Protein AF-A0A497E7V9-F1 (afdb_monomer)

Radius of gyration: 18.58 Å; Cα contacts (8 Å, |Δi|>4): 55; chains: 1; bounding box: 42×27×55 Å

Solvent-accessible surface area (backbone atoms only — not comparable to full-atom values): 7159 Å² total; per-residue (Å²): 135,92,85,72,75,91,87,64,88,76,83,73,79,86,78,85,87,74,88,86,58,88,76,81,64,74,85,79,56,86,85,72,88,71,80,86,77,73,55,94,87,59,89,81,83,86,87,85,79,71,41,70,71,65,36,97,50,34,65,61,24,38,47,31,43,61,46,11,52,71,41,90,90,49,84,84,39,54,69,66,70,22,68,87,79,86,88,83,88,82,90,80,87,80,81,80,82,128

Sequence (98 aa):
MLSGPFGEIRRFSSFRAHHFSEPFDDSEIISDSRLIGRSVWNTEWLLIIPGGTLLYDPEEGLDAFIEGQEIPGGGGERDGNGVSDIKLFFQTYAYSGN

Structure (mmCIF, N/CA/C/O backbone):
data_AF-A0A497E7V9-F1
#
_entry.id   AF-A0A497E7V9-F1
#
loop_
_atom_site.group_PDB
_atom_site.id
_atom_site.type_symbol
_atom_site.label_atom_id
_atom_site.label_alt_id
_atom_site.label_comp_id
_atom_site.label_asym_id
_atom_site.label_entity_id
_atom_site.label_seq_id
_atom_site.pdbx_PDB_ins_code
_atom_site.Cartn_x
_atom_site.Cartn_y
_atom_site.Cartn_z
_atom_site.occupancy
_atom_site.B_iso_or_equiv
_atom_site.auth_seq_id
_atom_site.auth_comp_id
_atom_site.auth_asym_id
_atom_site.auth_atom_id
_atom_site.pdbx_PDB_model_num
ATOM 1 N N . MET A 1 1 ? 1.649 -11.445 25.897 1.00 33.00 1 MET A N 1
ATOM 2 C CA . MET A 1 1 ? 1.647 -10.269 26.794 1.00 33.00 1 MET A CA 1
ATOM 3 C C . MET A 1 1 ? 1.838 -9.027 25.940 1.00 33.00 1 MET A C 1
ATOM 5 O O . MET A 1 1 ? 2.778 -8.993 25.159 1.00 33.00 1 MET A O 1
ATOM 9 N N . LEU A 1 2 ? 0.909 -8.073 26.011 1.00 42.84 2 LEU A N 1
ATOM 10 C CA . LEU A 1 2 ? 0.928 -6.825 25.244 1.00 42.84 2 LEU A CA 1
ATOM 11 C C . LEU A 1 2 ? 1.607 -5.742 26.088 1.00 42.84 2 LEU A C 1
ATOM 13 O O . LEU A 1 2 ? 0.974 -5.180 26.972 1.00 42.84 2 LEU A O 1
ATOM 17 N N . SER A 1 3 ? 2.891 -5.488 25.839 1.00 50.56 3 SER A N 1
ATOM 18 C CA . SER A 1 3 ? 3.640 -4.388 26.456 1.00 50.56 3 SER A CA 1
ATOM 19 C C . SER A 1 3 ? 3.946 -3.358 25.373 1.00 50.56 3 SER A C 1
ATOM 21 O O . SER A 1 3 ? 4.821 -3.581 24.542 1.00 50.56 3 SER A O 1
ATOM 23 N N . GLY A 1 4 ? 3.160 -2.285 25.322 1.00 57.94 4 GLY A N 1
ATOM 24 C CA . GLY A 1 4 ? 3.356 -1.158 24.411 1.00 57.94 4 GLY A CA 1
ATOM 25 C C . GLY A 1 4 ? 2.466 0.022 24.827 1.00 57.94 4 GLY A C 1
ATOM 26 O O . GLY A 1 4 ? 1.367 -0.236 25.332 1.00 57.94 4 GLY A O 1
ATOM 27 N N . PRO A 1 5 ? 2.909 1.283 24.673 1.00 58.06 5 PRO A N 1
ATOM 28 C CA . PRO A 1 5 ? 2.150 2.466 25.080 1.00 58.06 5 PRO A CA 1
ATOM 29 C C . PRO A 1 5 ? 0.762 2.544 24.425 1.00 58.06 5 PRO A C 1
ATOM 31 O O . PRO A 1 5 ? 0.565 2.155 23.271 1.00 58.06 5 PRO A O 1
ATOM 34 N N . PHE A 1 6 ? -0.225 3.053 25.165 1.00 54.41 6 PHE A N 1
ATOM 35 C CA . PHE A 1 6 ? -1.564 3.312 24.632 1.00 54.41 6 PHE A CA 1
ATOM 36 C C . PHE A 1 6 ? -1.509 4.447 23.595 1.00 54.41 6 PHE A C 1
ATOM 38 O O . PHE A 1 6 ? -1.067 5.545 23.916 1.00 54.41 6 PHE A O 1
ATOM 45 N N . GLY A 1 7 ? -1.989 4.189 22.372 1.00 57.62 7 GLY A N 1
ATOM 46 C CA . GLY A 1 7 ? -2.140 5.203 21.316 1.00 57.62 7 GLY A CA 1
ATOM 47 C C . GLY A 1 7 ? -1.090 5.180 20.201 1.00 57.62 7 GLY A C 1
ATOM 48 O O . GLY A 1 7 ? -1.204 5.960 19.261 1.00 57.62 7 GLY A O 1
ATOM 49 N N . GLU A 1 8 ? -0.100 4.286 20.252 1.00 61.00 8 GLU A N 1
ATOM 50 C CA . GLU A 1 8 ? 0.854 4.142 19.148 1.00 61.00 8 GLU A CA 1
ATOM 51 C C . GLU A 1 8 ? 0.201 3.548 17.895 1.00 61.00 8 GLU A C 1
ATOM 53 O O . GLU A 1 8 ? -0.621 2.626 17.970 1.00 61.00 8 GLU A O 1
ATOM 58 N N . ILE A 1 9 ? 0.619 4.053 16.728 1.00 59.50 9 ILE A N 1
ATOM 59 C CA . ILE A 1 9 ? 0.296 3.450 15.434 1.00 59.50 9 ILE A CA 1
ATOM 60 C C . ILE A 1 9 ? 0.854 2.030 15.445 1.00 59.50 9 ILE A C 1
ATOM 62 O O . ILE A 1 9 ? 2.065 1.809 15.430 1.00 59.50 9 ILE A O 1
ATOM 66 N N . ARG A 1 10 ? -0.041 1.045 15.471 1.00 61.66 10 ARG A N 1
ATOM 67 C CA . ARG A 1 10 ? 0.356 -0.354 15.382 1.00 61.66 10 ARG A CA 1
ATOM 68 C C . ARG A 1 10 ? 0.570 -0.718 13.929 1.00 61.66 10 ARG A C 1
ATOM 70 O O . ARG A 1 10 ? -0.366 -0.719 13.136 1.00 61.66 10 ARG A O 1
ATOM 77 N N . ARG A 1 11 ? 1.809 -1.073 13.597 1.00 61.53 11 ARG A N 1
ATOM 78 C CA . ARG A 1 11 ? 2.110 -1.702 12.317 1.00 61.53 11 ARG A CA 1
ATOM 79 C C . ARG A 1 11 ? 1.499 -3.102 12.310 1.00 61.53 11 ARG A C 1
ATOM 81 O O . ARG A 1 11 ? 1.869 -3.950 13.121 1.00 61.53 11 ARG A O 1
ATOM 88 N N . PHE A 1 12 ? 0.559 -3.331 11.405 1.00 65.31 12 PHE A N 1
ATOM 89 C CA . PHE A 1 12 ? 0.051 -4.666 11.118 1.00 65.31 12 PHE A CA 1
ATOM 90 C C . PHE A 1 12 ? 1.026 -5.403 10.189 1.00 65.31 12 PHE A C 1
ATOM 92 O O . PHE A 1 12 ? 1.857 -4.787 9.517 1.00 65.31 12 PHE A O 1
ATOM 99 N N . SER A 1 13 ? 0.969 -6.735 10.204 1.00 61.62 13 SER A N 1
ATOM 100 C CA . SER A 1 13 ? 1.750 -7.562 9.279 1.00 61.62 13 SER A CA 1
ATOM 101 C C . SER A 1 13 ? 1.371 -7.237 7.839 1.00 61.62 13 SER A C 1
ATOM 103 O O . SER A 1 13 ? 0.226 -6.881 7.572 1.00 61.62 13 SER A O 1
ATOM 105 N N . SER A 1 14 ? 2.321 -7.381 6.918 1.00 67.94 14 SER A N 1
ATOM 106 C CA . SER A 1 14 ? 2.063 -7.211 5.490 1.00 67.94 14 SER A CA 1
ATOM 107 C C . SER A 1 14 ? 0.917 -8.122 5.049 1.00 67.94 14 SER A C 1
ATOM 109 O O . SER A 1 14 ? 0.931 -9.319 5.347 1.00 67.94 14 SER A O 1
ATOM 111 N N . PHE A 1 15 ? -0.054 -7.553 4.340 1.00 71.44 15 PHE A N 1
ATOM 112 C CA . PHE A 1 15 ? -1.084 -8.310 3.640 1.00 71.44 15 PHE A CA 1
ATOM 113 C C . PHE A 1 15 ? -0.514 -8.805 2.311 1.00 71.44 15 PHE A C 1
ATOM 115 O O . PHE A 1 15 ? 0.263 -8.099 1.665 1.00 71.44 15 PHE A O 1
ATOM 122 N N . ARG A 1 16 ? -0.880 -10.021 1.900 1.00 74.25 16 ARG A N 1
ATOM 123 C CA . ARG A 1 16 ? -0.577 -10.493 0.548 1.00 74.25 16 ARG A CA 1
ATOM 124 C C . ARG A 1 16 ? -1.637 -9.944 -0.402 1.00 74.25 16 ARG A C 1
ATOM 126 O O . ARG A 1 16 ? -2.824 -10.085 -0.130 1.00 74.25 16 ARG A O 1
ATOM 133 N N . ALA A 1 17 ? -1.198 -9.320 -1.489 1.00 77.44 17 ALA A N 1
ATOM 134 C CA . ALA A 1 17 ? -2.081 -8.886 -2.562 1.00 77.44 17 ALA A CA 1
ATOM 135 C C . ALA A 1 17 ? -2.341 -10.043 -3.538 1.00 77.44 17 ALA A C 1
ATOM 137 O O . ALA A 1 17 ? -1.438 -10.834 -3.813 1.00 77.44 17 ALA A O 1
ATOM 138 N N . HIS A 1 18 ? -3.567 -10.115 -4.051 1.00 80.31 18 HIS A N 1
ATOM 139 C CA . HIS A 1 18 ? -4.018 -11.079 -5.054 1.00 80.31 18 HIS A CA 1
ATOM 140 C C . HIS A 1 18 ? -4.691 -10.325 -6.204 1.00 80.31 18 HIS A C 1
ATOM 142 O O . HIS A 1 18 ? -5.212 -9.225 -6.004 1.00 80.31 18 HIS A O 1
ATOM 148 N N . HIS A 1 19 ? -4.658 -10.897 -7.408 1.00 81.62 19 HIS A N 1
ATOM 149 C CA . HIS A 1 19 ? -5.384 -10.334 -8.542 1.00 81.62 19 HIS A CA 1
ATOM 150 C C . HIS A 1 19 ? -6.888 -10.501 -8.308 1.00 81.62 19 HIS A C 1
ATOM 152 O O . HIS A 1 19 ? -7.343 -11.590 -7.977 1.00 81.62 19 HIS A O 1
ATOM 158 N N . PHE A 1 20 ? -7.660 -9.428 -8.462 1.00 78.94 20 PHE A N 1
ATOM 159 C CA . PHE A 1 20 ? -9.109 -9.499 -8.308 1.00 78.94 20 PHE A CA 1
ATOM 160 C C . PHE A 1 20 ? -9.752 -9.940 -9.624 1.00 78.94 20 PHE A C 1
ATOM 162 O O . PHE A 1 20 ? -9.587 -9.274 -10.643 1.00 78.94 20 PHE A O 1
ATOM 169 N N . SER A 1 21 ? -10.529 -11.020 -9.582 1.00 80.25 21 SER A N 1
ATOM 170 C CA . SER A 1 21 ? -11.417 -11.430 -10.671 1.00 80.25 21 SER A CA 1
ATOM 171 C C . SER A 1 21 ? -12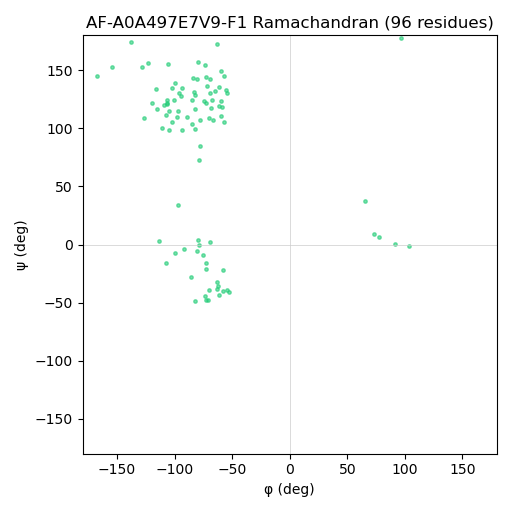.858 -11.540 -10.167 1.00 80.25 21 SER A C 1
ATOM 173 O O . SER A 1 21 ? -13.099 -11.676 -8.966 1.00 80.25 21 SER A O 1
ATOM 175 N N . GLU A 1 22 ? -13.826 -11.419 -11.078 1.00 79.06 22 GLU A N 1
ATOM 176 C CA . GLU A 1 22 ? -15.236 -11.658 -10.766 1.00 79.06 22 GLU A CA 1
ATOM 177 C C . GLU A 1 22 ? -15.669 -13.037 -11.294 1.00 79.06 22 GLU A C 1
ATOM 179 O O . GLU A 1 22 ? -15.387 -13.350 -12.455 1.00 79.06 22 GLU A O 1
ATOM 184 N N . PRO A 1 23 ? -16.391 -13.851 -10.499 1.00 80.69 23 PRO A N 1
ATOM 185 C CA . PRO A 1 23 ? -16.829 -13.601 -9.124 1.00 80.69 23 PRO A CA 1
ATOM 186 C C . PRO A 1 23 ? -15.679 -13.702 -8.113 1.00 80.69 23 PRO A C 1
ATOM 188 O O . PRO A 1 23 ? -14.699 -14.400 -8.335 1.00 80.69 23 PRO A O 1
ATOM 191 N N . PHE A 1 24 ? -15.833 -13.013 -6.986 1.00 78.12 24 PHE A N 1
ATOM 192 C CA . PHE A 1 24 ? -14.868 -13.051 -5.892 1.00 78.12 24 PHE A CA 1
ATOM 193 C C . PHE A 1 24 ? -14.695 -14.474 -5.342 1.00 78.12 24 PHE A C 1
ATOM 195 O O . PHE A 1 24 ? -15.674 -15.081 -4.902 1.00 78.12 24 PHE A O 1
ATOM 202 N N . ASP A 1 25 ? -13.456 -14.965 -5.341 1.00 80.12 25 ASP A N 1
ATOM 203 C CA . ASP A 1 25 ? -13.069 -16.244 -4.750 1.00 80.12 25 ASP A CA 1
ATOM 204 C C . ASP A 1 25 ? -12.492 -16.013 -3.345 1.00 80.12 25 ASP A C 1
ATOM 206 O O . ASP A 1 25 ? -11.412 -15.446 -3.168 1.00 80.12 25 ASP A O 1
ATOM 210 N N . ASP A 1 26 ? -13.236 -16.430 -2.322 1.00 75.38 26 ASP A N 1
ATOM 211 C CA . ASP A 1 26 ? -12.831 -16.299 -0.924 1.00 75.38 26 ASP A CA 1
ATOM 212 C C . ASP A 1 26 ? -11.708 -17.274 -0.532 1.00 75.38 26 ASP A C 1
ATOM 214 O O . ASP A 1 26 ? -11.027 -17.049 0.472 1.00 75.38 26 ASP A O 1
ATOM 218 N N . SER A 1 27 ? -11.459 -18.313 -1.336 1.00 77.19 27 SER A N 1
ATOM 219 C CA . SER A 1 27 ? -10.373 -19.273 -1.115 1.00 77.19 27 SER A CA 1
ATOM 220 C C . SER A 1 27 ? -8.986 -18.700 -1.420 1.00 77.19 27 SER A C 1
ATOM 222 O O . SER A 1 27 ? -7.986 -19.186 -0.885 1.00 77.19 27 SER A O 1
ATOM 224 N N . GLU A 1 28 ? -8.910 -17.632 -2.219 1.00 72.06 28 GLU A N 1
ATOM 225 C CA . GLU A 1 28 ? -7.657 -16.941 -2.537 1.00 72.06 28 GLU A CA 1
ATOM 226 C C . GLU A 1 28 ? -7.215 -15.969 -1.432 1.00 72.06 28 GLU A C 1
ATOM 228 O O . GLU A 1 28 ? -6.116 -15.414 -1.489 1.00 72.06 28 GLU A O 1
ATOM 233 N N . ILE A 1 29 ? -8.038 -15.768 -0.398 1.00 71.62 29 ILE A N 1
ATOM 234 C CA . ILE A 1 29 ? -7.769 -14.801 0.665 1.00 71.62 29 ILE A CA 1
ATOM 235 C C . ILE A 1 29 ? -7.062 -15.436 1.849 1.00 71.62 29 ILE A C 1
ATOM 237 O O . ILE A 1 29 ? -7.460 -16.456 2.408 1.00 71.62 29 ILE A O 1
ATOM 241 N N . ILE A 1 30 ? -6.036 -14.734 2.321 1.00 65.88 30 ILE A N 1
ATOM 242 C CA . ILE A 1 30 ? -5.404 -15.027 3.600 1.00 65.88 30 ILE A CA 1
ATOM 243 C C . ILE A 1 30 ? -6.193 -14.321 4.703 1.00 65.88 30 ILE A C 1
ATOM 245 O O . ILE A 1 30 ? -6.067 -13.112 4.903 1.00 65.88 30 ILE A O 1
ATOM 249 N N . SER A 1 31 ? -6.996 -15.084 5.444 1.00 63.81 31 SER A N 1
ATOM 250 C CA . SER A 1 31 ? -7.647 -14.591 6.655 1.00 63.81 31 SER A CA 1
ATOM 251 C C . SER A 1 31 ? -6.620 -14.451 7.781 1.00 63.81 31 SER A C 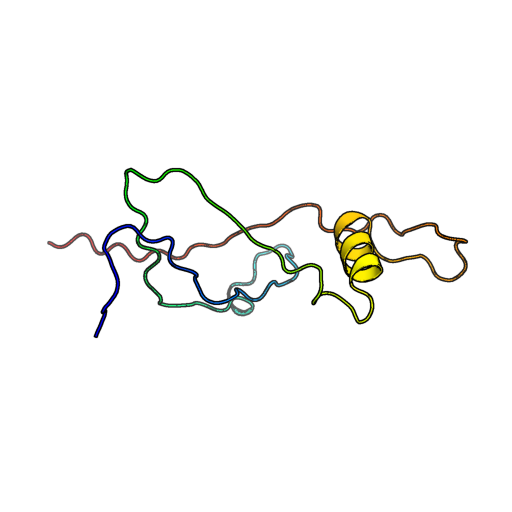1
ATOM 253 O O . SER A 1 31 ? -5.993 -15.436 8.177 1.00 63.81 31 SER A O 1
ATOM 255 N N . ASP A 1 32 ? -6.475 -13.250 8.336 1.00 61.72 32 ASP A N 1
ATOM 256 C CA . ASP A 1 32 ? -5.716 -13.028 9.566 1.00 61.72 32 ASP A CA 1
ATOM 257 C C . ASP A 1 32 ? -6.699 -12.744 10.712 1.00 61.72 32 ASP A C 1
ATOM 259 O O . ASP A 1 32 ? -7.533 -11.844 10.628 1.00 61.72 32 ASP A O 1
ATOM 263 N N . SER A 1 33 ? -6.624 -13.528 11.792 1.00 55.12 33 SER A N 1
ATOM 264 C CA . SER A 1 33 ? -7.476 -13.366 12.979 1.00 55.12 33 SER A CA 1
ATOM 265 C C . SER A 1 33 ? -6.990 -12.254 13.912 1.00 55.12 33 SER A C 1
ATOM 267 O O . SER A 1 33 ? -7.518 -12.085 15.015 1.00 55.12 33 SER A O 1
ATOM 269 N N . ARG A 1 34 ? -5.934 -11.524 13.532 1.00 58.50 34 ARG A N 1
ATOM 270 C CA . ARG A 1 34 ? -5.464 -10.361 14.281 1.00 58.50 34 ARG A CA 1
ATOM 271 C C . ARG A 1 34 ? -6.566 -9.313 14.311 1.00 58.50 34 ARG A C 1
ATOM 273 O O . ARG A 1 34 ? -7.020 -8.814 13.289 1.00 58.50 34 ARG A O 1
ATOM 280 N N . LEU A 1 35 ? -6.986 -8.995 15.530 1.00 51.12 35 LEU A N 1
ATOM 281 C CA . LEU A 1 35 ? -8.075 -8.077 15.813 1.00 51.12 35 LEU A CA 1
ATOM 282 C C . LEU A 1 35 ? -7.784 -6.707 15.177 1.00 51.12 35 LEU A C 1
ATOM 284 O O . LEU A 1 35 ? -6.960 -5.943 15.685 1.00 51.12 35 LEU A O 1
ATOM 288 N N . ILE A 1 36 ? -8.473 -6.382 14.082 1.00 56.59 36 ILE A N 1
ATOM 289 C CA . ILE A 1 36 ? -8.527 -5.020 13.541 1.00 56.59 36 ILE A CA 1
ATOM 290 C C . ILE A 1 36 ? -9.526 -4.244 14.407 1.00 56.59 36 ILE A C 1
ATOM 292 O O . ILE A 1 36 ? -10.672 -4.000 14.042 1.00 56.59 36 ILE A O 1
ATOM 296 N N . GLY A 1 37 ? -9.108 -3.928 15.633 1.00 50.59 37 GLY A N 1
ATOM 297 C CA . GLY A 1 37 ? -9.850 -3.050 16.527 1.00 50.59 37 GLY A CA 1
ATOM 298 C C . GLY A 1 37 ? -9.551 -1.604 16.165 1.00 50.59 37 GLY A C 1
ATOM 299 O O . GLY A 1 37 ? -8.510 -1.080 16.554 1.00 50.59 37 GLY A O 1
ATOM 300 N N . ARG A 1 38 ? -10.442 -0.952 15.414 1.00 57.22 38 ARG A N 1
ATOM 301 C CA . ARG A 1 38 ? -10.357 0.496 15.190 1.00 57.22 38 ARG A CA 1
ATOM 302 C C . ARG A 1 38 ? -10.996 1.232 16.367 1.00 57.22 38 ARG A C 1
ATOM 304 O O . ARG A 1 38 ? -12.108 0.900 16.774 1.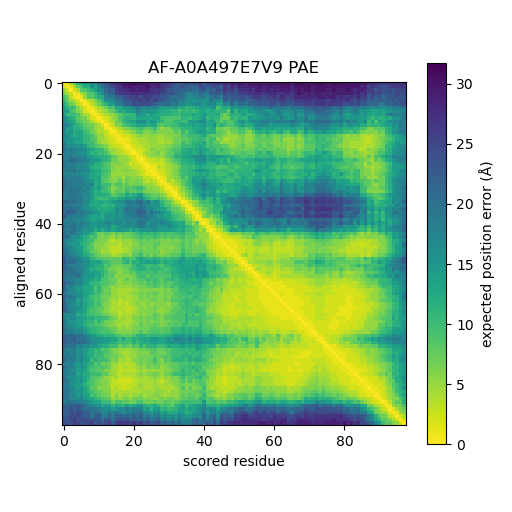00 57.22 38 ARG A O 1
ATOM 311 N N . SER A 1 39 ? -10.307 2.230 16.915 1.00 54.62 39 SER A N 1
ATOM 312 C CA . SER A 1 39 ? -10.961 3.188 17.810 1.00 54.62 39 SER A CA 1
ATOM 313 C C . SER A 1 39 ? -12.063 3.903 17.028 1.00 54.62 39 SER A C 1
ATOM 315 O O . SER A 1 39 ? -11.821 4.327 15.901 1.00 54.62 39 SER A O 1
ATOM 317 N N . VAL A 1 40 ? -13.252 4.076 17.613 1.00 59.34 40 VAL A N 1
ATOM 318 C CA . VAL A 1 40 ? -14.351 4.848 16.993 1.00 59.34 40 VAL A CA 1
ATOM 319 C C . VAL A 1 40 ? -13.922 6.294 16.696 1.00 59.34 40 VAL A C 1
ATOM 321 O O . VAL A 1 40 ? -14.492 6.941 15.825 1.00 59.34 40 VAL A O 1
ATOM 324 N N . TRP A 1 41 ? -12.892 6.790 17.387 1.00 56.44 41 TRP A N 1
ATOM 325 C CA . TRP A 1 41 ? -12.342 8.135 17.216 1.00 56.44 41 TRP A CA 1
ATOM 326 C C . TRP A 1 41 ? -11.189 8.258 16.213 1.00 56.44 41 TRP A C 1
ATOM 328 O O . TRP A 1 41 ? -10.744 9.375 15.980 1.00 56.44 41 TRP A O 1
ATOM 338 N N . ASN A 1 42 ? -10.700 7.166 15.613 1.00 57.41 42 ASN A N 1
ATOM 339 C CA . ASN A 1 42 ? -9.717 7.252 14.529 1.00 57.41 42 ASN A CA 1
ATOM 340 C C . ASN A 1 42 ? -10.383 6.892 13.193 1.00 57.41 42 ASN A C 1
ATOM 342 O O . ASN A 1 42 ? -10.788 5.747 12.984 1.00 57.41 42 ASN A O 1
ATOM 346 N N . THR A 1 43 ? -10.527 7.888 12.319 1.00 64.62 43 THR A N 1
ATOM 347 C CA . THR A 1 43 ? -11.221 7.780 11.027 1.00 64.62 43 THR A CA 1
ATOM 348 C C . THR A 1 43 ? -10.281 7.603 9.839 1.00 64.62 43 THR A C 1
ATOM 350 O O . THR A 1 43 ? -10.759 7.385 8.728 1.00 64.62 43 THR A O 1
ATOM 353 N N . GLU A 1 44 ? -8.968 7.702 10.041 1.00 69.69 44 GLU A N 1
ATOM 354 C CA . GLU A 1 44 ? -7.992 7.708 8.953 1.00 69.69 44 GLU A CA 1
ATOM 355 C C . GLU A 1 44 ? -7.348 6.332 8.772 1.00 69.69 44 GLU A C 1
ATOM 357 O O . GLU A 1 44 ? -7.014 5.635 9.733 1.00 69.69 44 GLU A O 1
ATOM 362 N N . TRP A 1 45 ? -7.173 5.942 7.510 1.00 71.31 45 TRP A N 1
ATOM 363 C CA . TRP A 1 45 ? -6.488 4.718 7.113 1.00 71.31 45 TRP A CA 1
ATOM 364 C C . TRP A 1 45 ? -5.237 5.095 6.326 1.00 71.31 45 TRP A C 1
ATOM 366 O O . TRP A 1 45 ? -5.299 5.916 5.415 1.00 71.31 45 TRP A O 1
ATOM 376 N N . LEU A 1 46 ? -4.113 4.464 6.661 1.00 76.81 46 LEU A N 1
ATOM 377 C CA . LEU A 1 46 ? -2.869 4.562 5.905 1.00 76.81 46 LEU A CA 1
ATOM 378 C C . LEU A 1 46 ? -2.535 3.182 5.336 1.00 76.81 46 LEU A C 1
ATOM 380 O O . LEU A 1 46 ? -2.280 2.244 6.093 1.00 76.81 46 LEU A O 1
ATOM 384 N N . LEU A 1 47 ? -2.513 3.073 4.009 1.00 80.31 47 LEU A N 1
ATOM 385 C CA . LEU A 1 47 ? -2.002 1.908 3.295 1.00 80.31 47 LEU A CA 1
ATOM 386 C C . LEU A 1 47 ? -0.588 2.220 2.799 1.00 80.31 47 LEU A C 1
ATOM 388 O O . LEU A 1 47 ? -0.380 3.202 2.095 1.00 80.31 47 LEU A O 1
ATOM 392 N N . ILE A 1 48 ? 0.381 1.381 3.163 1.00 82.31 48 ILE A N 1
ATOM 393 C CA . ILE A 1 48 ? 1.771 1.510 2.714 1.00 82.31 48 ILE A CA 1
ATOM 394 C C . ILE A 1 48 ? 2.060 0.381 1.730 1.00 82.31 48 ILE A C 1
ATOM 396 O O . ILE A 1 48 ? 1.998 -0.790 2.107 1.00 82.31 48 ILE A O 1
ATOM 400 N N . ILE A 1 49 ? 2.421 0.738 0.498 1.00 82.44 49 ILE A N 1
ATOM 401 C CA . ILE A 1 49 ? 2.850 -0.202 -0.540 1.00 82.44 49 ILE A CA 1
ATOM 402 C C . ILE A 1 49 ? 4.373 -0.085 -0.677 1.00 82.44 49 ILE A C 1
ATOM 404 O O . ILE A 1 49 ? 4.872 0.985 -1.029 1.00 82.44 49 ILE A O 1
ATOM 408 N N . PRO A 1 50 ? 5.144 -1.138 -0.358 1.00 80.69 50 PRO A N 1
ATOM 409 C CA . PRO A 1 50 ? 6.599 -1.087 -0.431 1.00 80.69 50 PRO A CA 1
ATOM 410 C C . PRO A 1 50 ? 7.083 -1.216 -1.886 1.00 80.69 50 PRO A C 1
ATOM 412 O O . PRO A 1 50 ? 7.453 -2.306 -2.325 1.00 80.69 50 PRO A O 1
ATOM 415 N N . GLY A 1 51 ? 7.117 -0.092 -2.612 1.00 75.62 51 GLY A N 1
ATOM 416 C CA . GLY A 1 51 ? 7.527 -0.031 -4.025 1.00 75.62 51 GLY A CA 1
ATOM 417 C C . GLY A 1 51 ? 8.888 -0.676 -4.307 1.00 75.62 51 GLY A C 1
ATOM 418 O O . GLY A 1 51 ? 9.024 -1.472 -5.228 1.00 75.62 51 GLY A O 1
ATOM 419 N N . GLY A 1 52 ? 9.866 -0.473 -3.418 1.00 76.00 52 GLY A N 1
ATOM 420 C CA . GLY A 1 52 ? 11.213 -1.039 -3.570 1.00 76.00 52 GLY A CA 1
ATOM 421 C C . GLY A 1 52 ? 11.335 -2.557 -3.422 1.00 76.00 52 GLY A C 1
ATOM 422 O O . GLY A 1 52 ? 12.444 -3.076 -3.466 1.00 76.00 52 GLY A O 1
ATOM 423 N N . THR A 1 53 ? 10.226 -3.272 -3.215 1.00 77.44 53 THR A N 1
ATOM 424 C CA . THR A 1 53 ? 10.199 -4.745 -3.200 1.00 77.44 53 THR A CA 1
ATOM 425 C C . THR A 1 53 ? 9.409 -5.348 -4.359 1.00 77.44 53 THR A C 1
ATOM 427 O O . THR A 1 53 ? 9.249 -6.565 -4.401 1.00 77.44 53 THR A O 1
ATOM 430 N N . LEU A 1 54 ? 8.899 -4.520 -5.277 1.00 80.94 54 LEU A N 1
ATOM 431 C CA . LEU A 1 54 ? 8.048 -4.977 -6.375 1.00 80.94 54 LEU A CA 1
ATOM 432 C C . LEU A 1 54 ? 8.842 -5.725 -7.454 1.00 80.94 54 LEU A C 1
ATOM 434 O O . LEU A 1 54 ? 8.411 -6.793 -7.880 1.00 80.94 54 LEU A O 1
ATOM 438 N N . LEU A 1 55 ? 10.010 -5.205 -7.850 1.00 82.00 55 LEU A N 1
ATOM 439 C CA . LEU A 1 55 ? 10.924 -5.811 -8.827 1.00 82.00 55 LEU A CA 1
ATOM 440 C C . LEU A 1 55 ? 12.388 -5.681 -8.376 1.00 82.00 55 LEU A C 1
ATOM 442 O O . LEU A 1 55 ? 12.687 -5.063 -7.355 1.00 82.00 55 LEU A O 1
ATOM 446 N N . TYR A 1 56 ? 13.305 -6.298 -9.136 1.00 85.06 56 TYR A N 1
ATOM 447 C CA . TYR A 1 56 ? 14.753 -6.164 -8.919 1.00 85.06 56 TYR A CA 1
ATOM 448 C C . TYR A 1 56 ? 15.210 -4.700 -8.988 1.00 85.06 56 TYR A C 1
ATOM 450 O O . TYR A 1 56 ? 16.044 -4.290 -8.184 1.00 85.06 56 TYR A O 1
ATOM 458 N N . ASP A 1 57 ? 14.644 -3.934 -9.924 1.00 87.69 57 ASP A N 1
ATOM 459 C CA . ASP A 1 57 ? 14.775 -2.482 -9.978 1.00 87.69 57 ASP A CA 1
ATOM 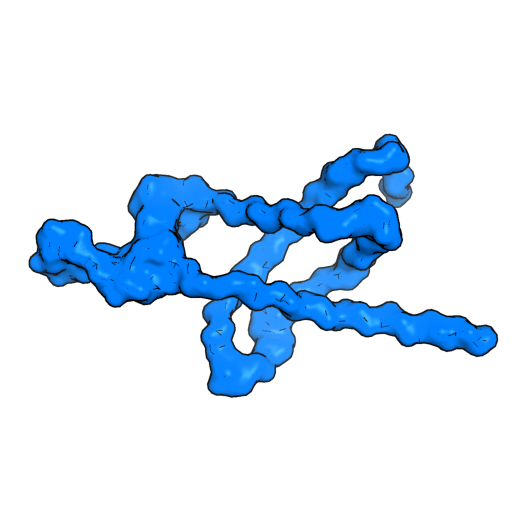460 C C . ASP A 1 57 ? 13.538 -1.841 -9.316 1.00 87.69 57 ASP A C 1
ATOM 462 O O . ASP A 1 57 ? 12.420 -2.024 -9.809 1.00 87.69 57 ASP A O 1
ATOM 466 N N . PRO A 1 58 ? 13.709 -1.137 -8.183 1.00 87.06 58 PRO A N 1
ATOM 467 C CA . PRO A 1 58 ? 12.641 -0.419 -7.495 1.00 87.06 58 PRO A CA 1
ATOM 468 C C . PRO A 1 58 ? 11.874 0.584 -8.354 1.00 87.06 58 PRO A C 1
ATOM 470 O O . PRO A 1 58 ? 10.663 0.699 -8.175 1.00 87.06 58 PRO A O 1
ATOM 473 N N . GLU A 1 59 ? 12.565 1.313 -9.233 1.00 88.94 59 GLU A N 1
ATOM 474 C CA . GLU A 1 59 ? 11.948 2.366 -10.047 1.00 88.94 59 GLU A CA 1
ATOM 475 C C . GLU A 1 59 ? 11.073 1.723 -11.124 1.00 88.94 59 GLU A C 1
ATOM 477 O O . GLU A 1 59 ? 9.885 2.015 -11.204 1.00 88.94 59 GLU A O 1
ATOM 482 N N . GLU A 1 60 ? 11.597 0.721 -11.839 1.00 90.31 60 GLU A N 1
ATOM 483 C CA . GLU A 1 60 ? 10.796 -0.040 -12.807 1.00 90.31 60 GLU A CA 1
ATOM 484 C C . GLU A 1 60 ? 9.640 -0.789 -12.130 1.00 90.31 60 GLU A C 1
ATOM 486 O O . GLU A 1 60 ? 8.552 -0.894 -12.683 1.00 90.31 60 GLU A O 1
ATOM 491 N N . GLY A 1 61 ? 9.837 -1.299 -10.911 1.00 88.88 61 GLY A N 1
ATOM 492 C CA . GLY A 1 61 ? 8.767 -1.933 -10.141 1.00 88.88 61 GLY A CA 1
ATOM 493 C C . GLY A 1 61 ? 7.633 -0.974 -9.793 1.00 88.88 61 GLY A C 1
ATOM 494 O O . GLY A 1 61 ? 6.467 -1.371 -9.823 1.00 88.88 61 GLY A O 1
ATOM 495 N N . LEU A 1 62 ? 7.968 0.275 -9.468 1.00 90.94 62 LEU A N 1
ATOM 496 C CA . LEU A 1 62 ? 6.990 1.318 -9.192 1.00 90.94 62 LEU A CA 1
ATOM 497 C C . LEU A 1 62 ? 6.275 1.762 -10.470 1.00 90.94 62 LEU A C 1
ATOM 499 O O . LEU A 1 62 ? 5.045 1.807 -10.480 1.00 90.94 62 LEU A O 1
ATOM 503 N N . ASP A 1 63 ? 7.020 2.023 -11.541 1.00 91.56 63 ASP A N 1
ATOM 504 C CA . ASP A 1 63 ? 6.448 2.413 -12.828 1.00 91.56 63 ASP A CA 1
ATOM 505 C C . ASP A 1 63 ? 5.541 1.310 -13.377 1.00 91.56 63 ASP A C 1
ATOM 507 O O . ASP A 1 63 ? 4.408 1.573 -13.768 1.00 91.56 63 ASP A O 1
ATOM 511 N N . ALA A 1 64 ? 5.968 0.047 -13.303 1.00 90.81 64 ALA A N 1
ATOM 512 C CA . ALA A 1 64 ? 5.152 -1.085 -13.720 1.00 90.81 64 ALA A CA 1
ATOM 513 C C . ALA A 1 64 ? 3.879 -1.249 -12.879 1.00 90.81 64 ALA A C 1
ATOM 515 O O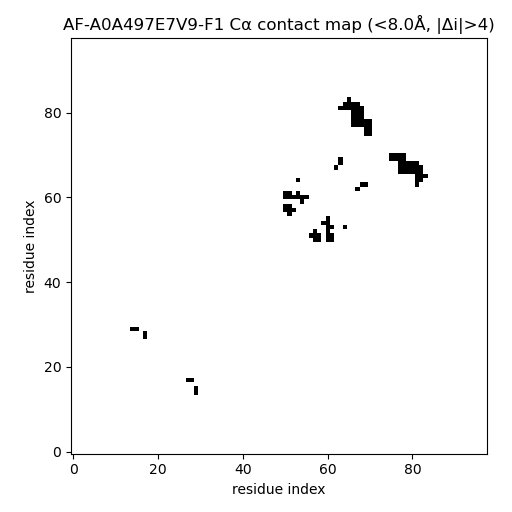 . ALA A 1 64 ? 2.846 -1.688 -13.387 1.00 90.81 64 ALA A O 1
ATOM 516 N N . PHE A 1 65 ? 3.932 -0.894 -11.594 1.00 90.38 65 PHE A N 1
ATOM 517 C CA . PHE A 1 65 ? 2.757 -0.905 -10.729 1.00 90.38 65 PHE A CA 1
ATOM 518 C C . PHE A 1 65 ? 1.764 0.205 -11.084 1.00 90.38 65 PHE A C 1
ATOM 520 O O . PHE A 1 65 ? 0.560 -0.039 -11.037 1.00 90.38 65 PHE A O 1
ATOM 527 N N . ILE A 1 66 ? 2.241 1.402 -11.431 1.00 91.50 66 ILE A N 1
ATOM 528 C CA . ILE A 1 66 ? 1.393 2.566 -11.732 1.00 91.50 66 ILE A CA 1
ATOM 529 C C . ILE A 1 66 ? 0.875 2.524 -13.174 1.00 91.50 66 ILE A C 1
ATOM 531 O O . ILE A 1 66 ? -0.316 2.713 -13.411 1.00 91.50 66 ILE A O 1
ATOM 535 N N . GLU A 1 67 ? 1.764 2.285 -14.133 1.00 93.69 67 GLU A N 1
ATOM 536 C CA . GLU A 1 67 ? 1.529 2.481 -15.568 1.00 93.69 67 GLU A CA 1
ATOM 537 C C . GLU A 1 67 ? 1.388 1.164 -16.344 1.00 93.69 67 GLU A C 1
ATOM 539 O O . GLU A 1 67 ? 0.876 1.163 -17.463 1.00 93.69 67 GLU A O 1
ATOM 544 N N . GLY A 1 68 ? 1.795 0.039 -15.752 1.00 92.12 68 GLY A N 1
ATOM 545 C CA . GLY A 1 68 ? 1.791 -1.270 -16.401 1.00 92.12 68 GLY A CA 1
ATOM 546 C C . GLY A 1 68 ? 3.148 -1.667 -16.994 1.00 92.12 68 GLY A C 1
ATOM 547 O O . GLY A 1 68 ? 4.143 -0.944 -16.910 1.00 92.12 68 GLY A O 1
ATOM 548 N N . GLN A 1 69 ? 3.215 -2.868 -17.563 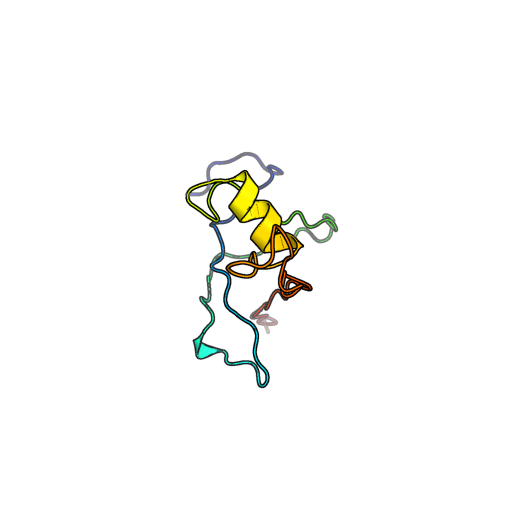1.00 91.88 69 GLN A N 1
ATOM 549 C CA . GLN A 1 69 ? 4.476 -3.450 -18.035 1.00 91.88 69 GLN A CA 1
ATOM 550 C C . GLN A 1 69 ? 4.969 -2.749 -19.308 1.00 91.88 69 GLN A C 1
ATOM 552 O O . GLN A 1 69 ? 4.171 -2.381 -20.173 1.00 91.88 69 GLN A O 1
ATOM 557 N N . GLU A 1 70 ? 6.289 -2.598 -19.453 1.00 92.94 70 GLU A N 1
ATOM 558 C CA . GLU A 1 70 ? 6.880 -2.122 -20.708 1.00 92.94 70 GLU A CA 1
ATOM 559 C C . GLU A 1 70 ? 6.631 -3.138 -21.835 1.00 92.94 70 GLU A C 1
ATOM 561 O O . GLU A 1 70 ? 6.861 -4.343 -21.684 1.00 92.94 70 GLU A O 1
ATOM 566 N N . ILE A 1 71 ? 6.162 -2.655 -22.987 1.00 93.88 71 ILE A N 1
ATOM 567 C CA . ILE A 1 71 ? 5.896 -3.491 -24.156 1.00 93.88 71 ILE A CA 1
ATOM 568 C C . ILE A 1 71 ? 7.241 -3.884 -24.789 1.00 93.88 71 ILE A C 1
ATOM 570 O O . ILE A 1 71 ? 8.004 -3.006 -25.206 1.00 93.88 71 ILE A O 1
ATOM 574 N N . PRO A 1 72 ? 7.550 -5.186 -24.950 1.00 92.44 72 PRO A N 1
ATOM 575 C CA . PRO A 1 72 ? 8.807 -5.611 -25.557 1.00 92.44 72 PRO A CA 1
ATOM 576 C C . PRO A 1 72 ? 8.973 -5.059 -26.979 1.00 92.44 72 PRO A C 1
ATOM 578 O O . PRO A 1 72 ? 8.192 -5.369 -27.877 1.00 92.44 72 PRO A O 1
ATOM 581 N N . GLY A 1 73 ? 10.014 -4.250 -27.194 1.00 91.00 73 GLY A N 1
ATOM 582 C CA . GLY A 1 73 ? 10.266 -3.592 -28.482 1.00 91.00 73 GLY A CA 1
ATOM 583 C C . GLY A 1 73 ? 9.390 -2.362 -28.763 1.00 91.00 73 GLY A C 1
ATOM 584 O O . GLY A 1 73 ? 9.480 -1.814 -29.859 1.00 91.00 73 GLY A O 1
ATOM 585 N N . GLY A 1 74 ? 8.591 -1.909 -27.789 1.00 86.12 74 GLY A N 1
ATOM 586 C CA . GLY A 1 74 ? 7.724 -0.727 -27.870 1.00 86.12 74 GLY A CA 1
ATOM 587 C C . GLY A 1 74 ? 8.444 0.613 -27.683 1.00 86.12 74 GLY A C 1
ATOM 588 O O . GLY A 1 74 ? 7.814 1.660 -27.747 1.00 86.12 74 GLY A O 1
ATOM 589 N N . GLY A 1 75 ? 9.762 0.610 -27.457 1.00 88.88 75 GLY A N 1
ATOM 590 C CA . GLY A 1 75 ? 10.556 1.838 -27.342 1.00 88.88 75 GLY A CA 1
ATOM 591 C C . GLY A 1 75 ? 10.199 2.698 -26.124 1.00 88.88 75 GLY A C 1
ATOM 592 O O . GLY A 1 75 ? 10.203 3.922 -26.241 1.00 88.88 75 GLY A O 1
ATOM 593 N N . GLY A 1 76 ? 9.884 2.069 -24.987 1.00 87.69 76 GLY A N 1
ATOM 594 C CA . GLY A 1 76 ? 9.446 2.742 -23.761 1.00 87.69 76 GLY A CA 1
ATOM 595 C C . GLY A 1 76 ? 7.930 2.907 -23.626 1.00 87.69 76 GLY A C 1
ATOM 596 O O . GLY A 1 76 ? 7.471 3.478 -22.641 1.00 87.69 76 GLY A O 1
ATOM 597 N N . GLU A 1 77 ? 7.137 2.429 -24.590 1.00 94.06 77 GLU A N 1
ATOM 598 C CA . GLU A 1 77 ? 5.6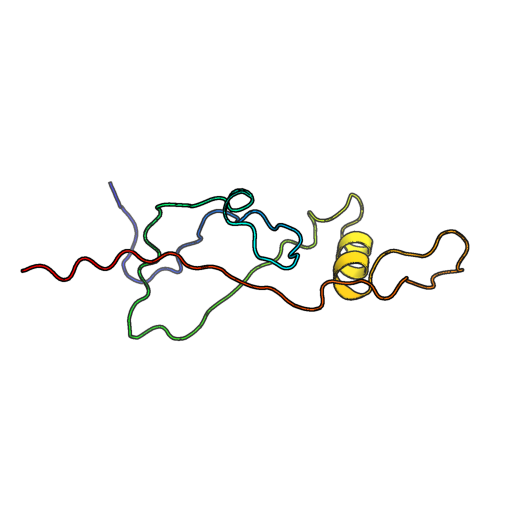79 2.374 -24.447 1.00 94.06 77 GLU A CA 1
ATOM 599 C C . GLU A 1 77 ? 5.269 1.275 -23.450 1.00 94.06 77 GLU A C 1
ATOM 601 O O . GLU A 1 77 ? 5.796 0.158 -23.483 1.00 94.06 77 GLU A O 1
ATOM 606 N N . ARG A 1 78 ? 4.317 1.591 -22.567 1.00 94.12 78 ARG A N 1
ATOM 607 C CA . ARG A 1 78 ? 3.762 0.675 -21.560 1.00 94.12 78 ARG A CA 1
ATOM 608 C C . ARG A 1 78 ? 2.362 0.216 -21.946 1.00 94.12 78 ARG A C 1
ATOM 610 O O . ARG A 1 78 ? 1.652 0.895 -22.683 1.00 94.12 78 ARG A O 1
ATOM 617 N N . ASP A 1 79 ? 1.961 -0.943 -21.439 1.00 93.81 79 ASP A N 1
ATOM 618 C CA . ASP A 1 79 ? 0.697 -1.591 -21.801 1.00 93.81 79 ASP A CA 1
ATOM 619 C C . ASP A 1 79 ? -0.560 -0.952 -21.179 1.00 93.81 79 ASP A C 1
ATOM 621 O O . ASP A 1 79 ? -1.677 -1.304 -21.564 1.00 93.81 79 ASP A O 1
ATOM 625 N N . GLY A 1 80 ? -0.393 -0.011 -20.243 1.00 94.00 80 GLY A N 1
ATOM 626 C CA . GLY A 1 80 ? -1.490 0.692 -19.582 1.00 94.00 80 GLY A CA 1
ATOM 627 C C . GLY A 1 80 ? -2.255 -0.157 -18.564 1.00 94.00 80 GLY A C 1
ATOM 628 O O . GLY A 1 80 ? -3.295 0.284 -18.074 1.00 94.00 80 GLY A O 1
ATOM 629 N N . ASN A 1 81 ? -1.769 -1.357 -18.232 1.00 92.75 81 ASN A N 1
ATOM 630 C CA . ASN A 1 81 ? -2.438 -2.305 -17.335 1.00 92.75 81 ASN A CA 1
ATOM 631 C C . ASN A 1 81 ? -1.908 -2.229 -15.891 1.00 92.75 81 ASN A C 1
ATOM 633 O O . ASN A 1 81 ? -1.826 -3.245 -15.195 1.00 92.75 81 ASN A O 1
ATOM 637 N N . GLY A 1 82 ? -1.533 -1.030 -15.439 1.00 91.75 82 GLY A N 1
ATOM 638 C CA . GLY A 1 82 ? -1.163 -0.770 -14.047 1.00 91.75 82 GLY A CA 1
ATOM 639 C C . GLY A 1 82 ? -2.317 -1.002 -13.062 1.00 91.75 82 GLY A C 1
ATOM 640 O O . GLY A 1 82 ? -3.471 -1.237 -13.435 1.00 91.75 82 GLY A O 1
ATOM 641 N N . VAL A 1 83 ? -2.020 -0.929 -11.764 1.00 90.12 83 VAL A N 1
ATOM 642 C CA . VAL A 1 83 ? -3.020 -1.105 -10.705 1.00 90.12 83 VAL A CA 1
ATOM 643 C C . VAL A 1 83 ? -3.969 0.089 -10.679 1.00 90.12 83 VAL A C 1
ATOM 645 O O . VAL A 1 83 ? -3.616 1.182 -10.244 1.00 90.12 83 VAL A O 1
ATOM 648 N N . SER A 1 84 ? -5.211 -0.142 -11.100 1.00 91.12 84 SER A N 1
ATOM 649 C CA . SER A 1 84 ? -6.248 0.893 -11.141 1.00 91.12 84 SER A CA 1
ATOM 650 C C . SER A 1 84 ? -7.005 1.066 -9.822 1.00 91.12 84 SER A C 1
ATOM 652 O O . SER A 1 84 ? -7.549 2.136 -9.566 1.00 91.12 84 SER A O 1
ATOM 654 N N . ASP A 1 85 ? -7.107 0.008 -9.012 1.00 89.12 85 ASP A N 1
ATOM 655 C CA . ASP A 1 85 ? -7.901 0.003 -7.780 1.00 89.12 85 ASP A CA 1
ATOM 656 C C . ASP A 1 85 ? -7.367 -1.028 -6.770 1.00 89.12 85 ASP A C 1
ATOM 658 O O . ASP A 1 85 ? -6.782 -2.045 -7.147 1.00 89.12 85 ASP A O 1
ATOM 662 N N . ILE A 1 86 ? -7.590 -0.775 -5.478 1.00 85.56 86 ILE A N 1
ATOM 663 C CA . ILE A 1 86 ? -7.193 -1.651 -4.370 1.00 85.56 86 ILE A CA 1
ATOM 664 C C . ILE A 1 86 ? -8.420 -1.941 -3.511 1.00 85.56 86 ILE A C 1
ATOM 666 O O . ILE A 1 86 ? -8.892 -1.099 -2.746 1.00 85.56 86 ILE A O 1
ATOM 670 N N . LYS A 1 87 ? -8.908 -3.180 -3.58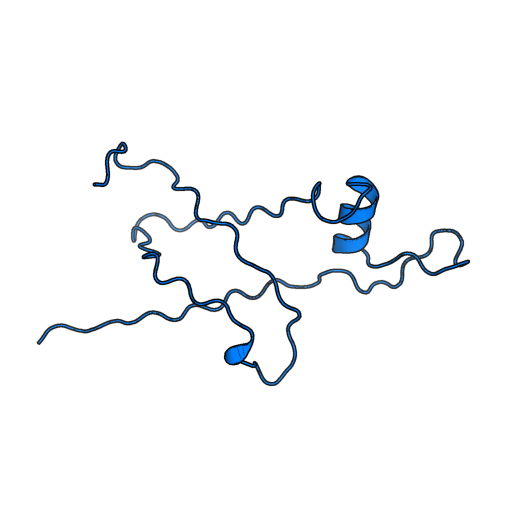5 1.00 84.06 87 LYS A N 1
ATOM 671 C CA . LYS A 1 87 ? -10.053 -3.641 -2.796 1.00 84.06 87 LYS A CA 1
ATOM 672 C C . LYS A 1 87 ? -9.581 -4.328 -1.516 1.00 84.06 87 LYS A C 1
ATOM 674 O O . LYS A 1 87 ? -8.773 -5.252 -1.557 1.00 84.06 87 LYS A O 1
ATOM 679 N N . LEU A 1 88 ? -10.119 -3.894 -0.377 1.00 78.38 88 LEU A N 1
ATOM 680 C CA . LEU A 1 88 ? -9.885 -4.511 0.929 1.00 78.38 88 LEU A CA 1
ATOM 681 C C . LEU A 1 88 ? -11.137 -5.271 1.366 1.00 78.38 88 LEU A C 1
ATOM 683 O O . LEU A 1 88 ? -12.207 -4.680 1.511 1.00 78.38 88 LEU A O 1
ATOM 687 N N . PHE A 1 89 ? -10.995 -6.573 1.602 1.00 75.81 89 PHE A N 1
ATOM 688 C CA . PHE A 1 89 ? -12.070 -7.402 2.135 1.00 75.81 89 PHE A CA 1
ATOM 689 C C . PHE A 1 89 ? -11.940 -7.542 3.653 1.00 75.81 89 PHE A C 1
ATOM 691 O O . PHE A 1 89 ? -10.876 -7.888 4.167 1.00 75.81 89 PHE A O 1
ATOM 698 N N . PHE A 1 90 ? -13.036 -7.299 4.374 1.00 72.81 90 PHE A N 1
ATOM 699 C CA . PHE A 1 90 ? -13.103 -7.466 5.822 1.00 72.81 90 PHE A CA 1
ATOM 700 C C . PHE A 1 90 ? -14.167 -8.495 6.186 1.00 72.81 90 PHE A C 1
ATOM 702 O O . PHE A 1 90 ? -15.349 -8.292 5.917 1.00 72.81 90 PHE A O 1
ATOM 709 N N . GLN A 1 91 ? -13.759 -9.550 6.887 1.00 69.12 91 GLN A N 1
ATOM 710 C CA . GLN A 1 91 ? -14.679 -10.451 7.570 1.00 69.12 91 GLN A CA 1
ATOM 711 C C . GLN A 1 91 ? -14.671 -10.119 9.062 1.00 69.12 91 GLN A C 1
ATOM 713 O O . GLN A 1 91 ? -13.711 -10.412 9.774 1.00 69.12 91 GLN A O 1
ATOM 718 N N . THR A 1 92 ? -15.734 -9.476 9.544 1.00 66.19 92 THR A N 1
ATOM 719 C CA . THR A 1 92 ? -15.880 -9.135 10.962 1.00 66.19 92 THR A CA 1
ATOM 720 C C . THR A 1 92 ? -16.926 -10.037 11.610 1.00 66.19 92 THR A C 1
ATOM 722 O O . THR A 1 92 ? -18.079 -10.094 11.192 1.00 66.19 92 THR A O 1
ATOM 725 N N . TYR A 1 93 ? -16.523 -10.768 12.651 1.00 58.59 93 TYR A N 1
ATOM 726 C CA . TYR A 1 93 ? -17.450 -11.523 13.492 1.00 58.59 93 TYR A CA 1
ATOM 727 C C . TYR A 1 93 ? -17.923 -10.624 14.638 1.00 58.59 93 TYR A C 1
ATOM 729 O O . TYR A 1 93 ? -17.150 -10.312 15.542 1.00 58.59 93 TYR A O 1
ATOM 737 N N . ALA A 1 94 ? -19.190 -10.208 14.612 1.00 51.00 94 ALA A N 1
ATOM 738 C CA . ALA A 1 94 ? -19.836 -9.527 15.729 1.00 51.00 94 ALA A CA 1
ATOM 739 C C . ALA A 1 94 ? -20.792 -10.501 16.430 1.00 51.00 94 ALA A C 1
ATOM 741 O O . ALA A 1 94 ? -21.917 -10.708 15.982 1.00 51.00 94 A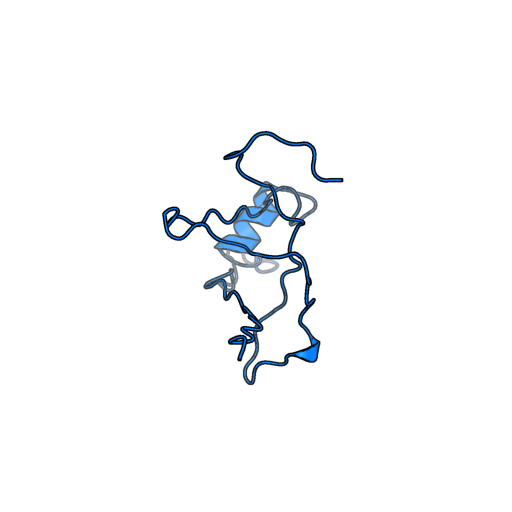LA A O 1
ATOM 742 N N . TYR A 1 95 ? -20.357 -11.104 17.540 1.00 51.66 95 TYR A N 1
ATOM 743 C CA . TYR A 1 95 ? -21.300 -11.698 18.487 1.00 51.66 95 TYR A CA 1
ATOM 744 C C . TYR A 1 95 ? -21.914 -10.560 19.306 1.00 51.66 95 TYR A C 1
ATOM 746 O O . TYR A 1 95 ? -21.249 -9.980 20.163 1.00 51.66 95 TYR A O 1
ATOM 754 N N . SER A 1 96 ? -23.182 -10.232 19.045 1.00 45.09 96 SER A N 1
ATOM 755 C CA . SER A 1 96 ? -23.992 -9.514 20.031 1.00 45.09 96 SER A CA 1
ATOM 756 C C . SER A 1 96 ? -24.180 -10.471 21.202 1.00 45.09 96 SER A C 1
ATOM 758 O O . SER A 1 96 ? -24.867 -11.480 21.057 1.00 45.09 96 SER A O 1
ATOM 760 N N . GLY A 1 97 ? -23.505 -10.219 22.325 1.00 47.62 97 GLY A N 1
ATOM 761 C CA . GLY A 1 97 ? -23.763 -10.971 23.551 1.00 47.62 97 GLY A CA 1
ATOM 762 C C . GLY A 1 97 ? -25.250 -10.877 23.904 1.00 47.62 97 GLY A C 1
ATOM 763 O O . GLY A 1 97 ? -25.817 -9.786 23.828 1.00 47.62 97 GLY A O 1
ATOM 764 N N . ASN A 1 98 ? -25.863 -12.018 24.224 1.00 39.03 98 ASN A N 1
ATOM 765 C CA . ASN A 1 98 ? -27.144 -12.082 24.933 1.00 39.03 98 ASN A CA 1
ATOM 766 C C . ASN A 1 98 ? -26.888 -11.990 26.436 1.00 39.03 98 ASN A C 1
ATOM 768 O O . ASN A 1 98 ? -25.914 -12.637 26.887 1.00 39.03 98 ASN A O 1
#

Foldseek 3Di:
DDDDDPPDDDDDDDADDDDDDPPGDPVPGDDDPPDPDDDPPDPDDDDDDQQCVQDPDSVQSNCCQAQNHQDVVPPRDHPRPHDPDDDDDDDDDDDPDD

pLDDT: mean 73.98, std 15.29, range [33.0, 94.12]

Mean predicted aligned error: 10.97 Å

Secondary structure (DSSP, 8-state):
---S-TT--PPPPPPPP----SSP-GGG-----S-----TT---------GGGSSSSHHHHHHHHHH-PBPTTSTT-B-S------------------